Protein AF-A0A0J6T9I8-F1 (afdb_monomer_lite)

Radius of gyration: 12.93 Å; chains: 1; bounding box: 25×37×28 Å

Foldseek 3Di:
DDWDDDDPPDTDDLVVVLPAWEFEAWDWDQDPPDRFTWIWGATPVRDIDIGAGWPDDDVQQQWTAHPVRDIHGYNDDNPNRVCVPPDD

Organism: NCBI:txid1187852

pLDDT: mean 74.46, std 10.62, range [49.97, 88.25]

Sequence (88 aa):
MTMLTRYGSQAFDLADLASRPLIDDWELVPEHRGDGMVLRGVDEQGRTRETGTVQGLDAEAGWAWTCTSKLIRLGTPLSHDPTAGVTL

Structure (mmCIF, N/CA/C/O backbone):
data_AF-A0A0J6T9I8-F1
#
_entry.id   AF-A0A0J6T9I8-F1
#
loop_
_atom_site.group_PDB
_atom_site.id
_atom_site.type_symbol
_atom_site.label_atom_id
_atom_site.label_alt_id
_atom_site.label_comp_id
_atom_site.label_asym_id
_atom_site.label_entity_id
_atom_site.label_seq_id
_atom_site.pdbx_PDB_ins_code
_atom_site.C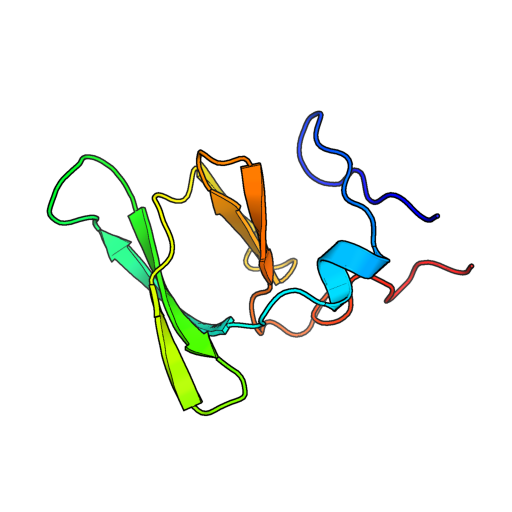artn_x
_atom_site.Cartn_y
_atom_site.Cartn_z
_atom_site.occupancy
_atom_site.B_iso_or_equiv
_atom_site.auth_seq_id
_atom_site.auth_comp_id
_atom_site.auth_asym_id
_atom_site.auth_atom_id
_atom_site.pdbx_PDB_model_num
ATOM 1 N N . MET A 1 1 ? 15.348 -13.961 -7.756 1.00 59.75 1 MET A N 1
ATOM 2 C CA . MET A 1 1 ? 15.129 -12.604 -7.222 1.00 59.75 1 MET A CA 1
ATOM 3 C C . MET A 1 1 ? 14.466 -11.822 -8.330 1.00 59.75 1 MET A C 1
ATOM 5 O O . MET A 1 1 ? 15.099 -11.616 -9.360 1.00 59.75 1 MET A O 1
ATOM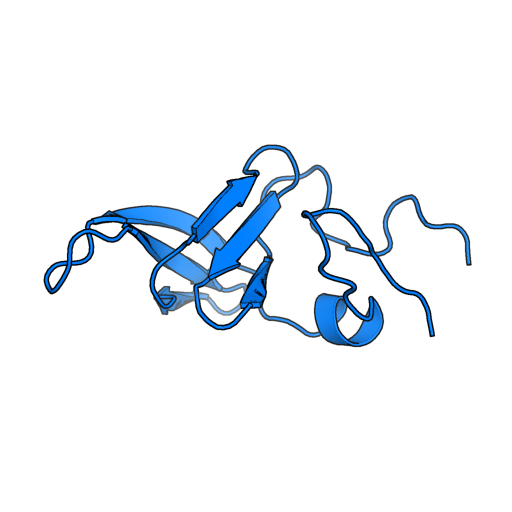 9 N N . THR A 1 2 ? 13.178 -11.531 -8.179 1.00 73.81 2 THR A N 1
ATOM 10 C CA . THR A 1 2 ? 12.352 -10.957 -9.248 1.00 73.81 2 THR A CA 1
ATOM 11 C C . THR A 1 2 ? 12.016 -9.530 -8.855 1.00 73.81 2 THR A C 1
ATOM 13 O O . THR A 1 2 ? 11.526 -9.297 -7.753 1.00 73.81 2 THR A O 1
ATOM 16 N N . MET A 1 3 ? 12.341 -8.586 -9.734 1.00 72.75 3 MET A N 1
ATOM 17 C CA . MET A 1 3 ? 12.208 -7.156 -9.477 1.00 72.75 3 MET A CA 1
ATOM 18 C C . MET A 1 3 ? 11.010 -6.590 -10.225 1.00 72.75 3 MET A C 1
ATOM 20 O O . MET A 1 3 ? 10.840 -6.864 -11.412 1.00 72.75 3 MET A O 1
ATOM 24 N N . LEU A 1 4 ? 10.225 -5.759 -9.548 1.00 69.38 4 LEU A N 1
ATOM 25 C CA . LEU A 1 4 ? 9.174 -4.960 -10.159 1.00 69.38 4 LEU A CA 1
ATOM 26 C C . LEU A 1 4 ? 9.648 -3.515 -10.309 1.00 69.38 4 LEU A C 1
ATOM 28 O O . LEU A 1 4 ? 9.937 -2.848 -9.315 1.00 69.38 4 LEU A O 1
ATOM 32 N N . THR A 1 5 ? 9.664 -3.027 -11.548 1.00 68.12 5 THR A N 1
ATOM 33 C CA . THR A 1 5 ? 9.919 -1.618 -11.874 1.00 68.12 5 THR A CA 1
ATOM 34 C C . THR A 1 5 ? 8.633 -1.025 -12.435 1.00 68.12 5 THR A C 1
ATOM 36 O O . THR A 1 5 ? 8.369 -1.129 -13.630 1.00 68.12 5 THR A O 1
ATOM 39 N N . ARG A 1 6 ? 7.790 -0.465 -11.560 1.00 61.28 6 ARG A N 1
ATOM 40 C CA . ARG A 1 6 ? 6.466 0.071 -11.940 1.00 61.28 6 ARG A CA 1
ATOM 41 C C . ARG A 1 6 ? 6.361 1.588 -11.781 1.00 61.28 6 ARG A C 1
ATOM 43 O O . ARG A 1 6 ? 5.716 2.237 -12.595 1.00 61.28 6 ARG A O 1
ATOM 50 N N . TYR A 1 7 ? 7.044 2.154 -10.788 1.00 63.06 7 TYR A N 1
ATOM 51 C CA . TYR A 1 7 ? 7.028 3.584 -10.479 1.00 63.06 7 TYR A CA 1
ATOM 52 C C . TYR A 1 7 ? 8.442 4.152 -10.650 1.00 63.06 7 TYR A C 1
ATOM 54 O O . TYR A 1 7 ? 9.416 3.509 -10.258 1.00 63.06 7 TYR A O 1
ATOM 62 N N . GLY A 1 8 ? 8.552 5.306 -11.319 1.00 53.75 8 GLY A N 1
ATOM 63 C CA . GLY A 1 8 ? 9.795 5.850 -11.882 1.00 53.75 8 GLY A CA 1
ATOM 64 C C . GLY A 1 8 ? 11.047 5.626 -11.026 1.00 53.75 8 GLY A C 1
ATOM 65 O O . GLY A 1 8 ? 11.133 6.092 -9.893 1.00 53.75 8 GLY A O 1
ATOM 66 N N . SER A 1 9 ? 12.021 4.916 -11.602 1.00 56.12 9 SER A N 1
ATOM 67 C CA . SER A 1 9 ? 13.355 4.644 -11.039 1.00 56.12 9 SER A CA 1
ATOM 68 C C . SER A 1 9 ? 13.414 3.782 -9.770 1.00 56.12 9 SER A C 1
ATOM 70 O O . SER A 1 9 ? 14.504 3.606 -9.227 1.00 56.12 9 SER A O 1
ATOM 72 N N . GLN A 1 10 ? 12.299 3.217 -9.299 1.00 63.97 10 GLN A N 1
ATOM 73 C CA . GLN A 1 10 ? 12.284 2.335 -8.130 1.00 63.97 10 GLN A CA 1
ATOM 74 C C . GLN A 1 10 ? 12.091 0.877 -8.554 1.00 63.97 10 GLN A C 1
ATOM 76 O O . GLN A 1 10 ? 11.120 0.531 -9.227 1.00 63.97 10 GLN A O 1
ATOM 81 N N . ALA A 1 11 ? 13.045 0.032 -8.160 1.00 72.56 11 ALA A N 1
ATOM 82 C CA . ALA A 1 11 ? 12.979 -1.415 -8.307 1.00 72.56 11 ALA A CA 1
ATOM 83 C C . ALA A 1 11 ? 12.672 -2.035 -6.941 1.00 72.56 11 ALA A C 1
ATOM 85 O O . ALA A 1 11 ? 13.369 -1.759 -5.962 1.00 72.56 11 ALA A O 1
ATOM 86 N N . PHE A 1 12 ? 11.635 -2.863 -6.881 1.00 74.12 12 PHE A N 1
ATOM 87 C CA . PHE A 1 12 ? 11.221 -3.547 -5.660 1.00 74.12 12 PHE A CA 1
ATOM 88 C C . PHE A 1 12 ? 11.413 -5.045 -5.807 1.00 74.12 12 PHE A C 1
ATOM 90 O O . PHE A 1 12 ? 10.998 -5.625 -6.810 1.00 74.12 12 PHE A O 1
ATOM 97 N N . ASP A 1 13 ? 11.996 -5.675 -4.791 1.00 77.94 13 ASP A N 1
ATOM 98 C CA . ASP A 1 13 ? 12.008 -7.128 -4.711 1.00 77.94 13 ASP A CA 1
ATOM 99 C C . ASP A 1 13 ? 10.582 -7.634 -4.453 1.00 77.94 13 ASP A C 1
ATOM 101 O O . ASP A 1 13 ? 9.917 -7.204 -3.508 1.00 77.94 13 ASP A O 1
ATOM 105 N N . LEU A 1 14 ? 10.099 -8.530 -5.315 1.00 74.38 14 LEU A N 1
ATOM 106 C CA . LEU A 1 14 ? 8.736 -9.052 -5.228 1.00 74.38 14 LEU A CA 1
ATOM 107 C C . LEU A 1 14 ? 8.492 -9.861 -3.947 1.00 74.38 14 LEU A C 1
ATOM 109 O O . LEU A 1 14 ? 7.373 -9.843 -3.437 1.00 74.38 14 LEU A O 1
ATOM 113 N N . ALA A 1 15 ? 9.509 -10.542 -3.407 1.00 76.38 15 ALA A N 1
ATOM 114 C CA . ALA A 1 15 ? 9.362 -11.314 -2.176 1.00 76.38 15 ALA A CA 1
ATOM 115 C C . ALA A 1 15 ? 9.272 -10.395 -0.946 1.00 76.38 15 ALA A C 1
ATOM 117 O O . ALA A 1 15 ? 8.403 -10.602 -0.097 1.00 76.38 15 ALA A O 1
ATOM 118 N N . ASP A 1 16 ? 10.092 -9.339 -0.882 1.00 78.25 16 ASP A N 1
ATOM 119 C CA . ASP A 1 16 ? 9.942 -8.268 0.113 1.00 78.25 16 ASP A CA 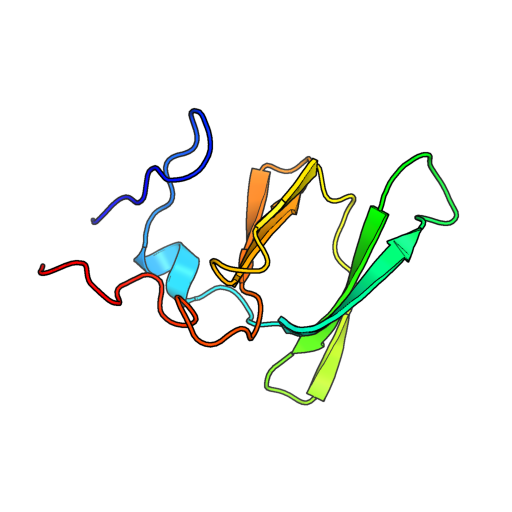1
ATOM 120 C C . ASP A 1 16 ? 8.549 -7.648 0.011 1.00 78.25 16 ASP A C 1
ATOM 122 O O . ASP A 1 16 ? 7.851 -7.532 1.017 1.00 78.25 16 ASP A O 1
ATOM 126 N N . LEU A 1 17 ? 8.101 -7.329 -1.207 1.00 74.88 17 LEU A N 1
ATOM 127 C CA . LEU A 1 17 ? 6.819 -6.675 -1.431 1.00 74.88 17 LEU A CA 1
ATOM 128 C C . LEU A 1 17 ? 5.631 -7.542 -0.997 1.00 74.88 17 LEU A C 1
ATOM 130 O O . LEU A 1 17 ? 4.728 -7.040 -0.330 1.00 74.88 17 LEU A O 1
ATOM 134 N N . ALA A 1 18 ? 5.654 -8.839 -1.311 1.00 74.25 18 ALA A N 1
ATOM 135 C CA . ALA A 1 18 ? 4.629 -9.795 -0.892 1.00 74.25 18 ALA A CA 1
ATOM 136 C C . ALA A 1 18 ? 4.554 -9.949 0.638 1.00 74.25 18 ALA A C 1
ATOM 138 O O . ALA A 1 18 ? 3.481 -10.211 1.179 1.00 74.25 18 ALA A O 1
ATOM 139 N N . SER A 1 19 ? 5.669 -9.742 1.344 1.00 75.69 19 SER A N 1
ATOM 140 C CA . SER A 1 19 ? 5.716 -9.784 2.811 1.00 75.69 19 SER A CA 1
ATOM 141 C C . SER A 1 19 ? 5.204 -8.505 3.487 1.00 75.69 19 SER A C 1
ATOM 143 O O . SER A 1 19 ? 5.003 -8.485 4.705 1.00 75.69 19 SER A O 1
ATOM 145 N N . ARG A 1 20 ? 4.984 -7.423 2.725 1.00 76.25 20 ARG A N 1
ATOM 146 C CA . ARG A 1 20 ? 4.519 -6.154 3.291 1.00 76.25 20 ARG A CA 1
ATOM 147 C C . ARG A 1 20 ? 3.045 -6.225 3.683 1.00 76.25 20 ARG A C 1
ATOM 149 O O . ARG A 1 20 ? 2.252 -6.824 2.950 1.00 76.25 20 ARG A O 1
ATOM 156 N N . PRO A 1 21 ? 2.670 -5.562 4.793 1.00 73.12 21 PRO A N 1
ATOM 157 C CA . PRO A 1 21 ? 1.289 -5.511 5.246 1.00 73.12 21 PRO A CA 1
ATOM 158 C C . PRO A 1 21 ? 0.395 -4.856 4.191 1.00 73.12 21 PRO A C 1
ATOM 160 O O . PRO A 1 21 ? 0.712 -3.778 3.680 1.00 73.12 21 PRO A O 1
ATOM 163 N N . LEU A 1 22 ? -0.713 -5.528 3.888 1.00 81.44 22 LEU A N 1
ATOM 164 C CA . LEU A 1 22 ? -1.805 -5.024 3.066 1.00 81.44 22 LEU A CA 1
ATOM 165 C C . LEU A 1 22 ? -2.709 -4.124 3.913 1.00 81.44 22 LEU A C 1
ATOM 167 O O . LEU A 1 22 ? -3.007 -4.456 5.062 1.00 81.44 22 LEU A O 1
ATOM 171 N N . ILE A 1 23 ? -3.129 -2.994 3.345 1.00 84.31 23 ILE A N 1
ATOM 172 C CA . ILE A 1 23 ? -4.161 -2.127 3.915 1.00 84.31 23 ILE A CA 1
ATOM 173 C C . ILE A 1 23 ? -5.415 -2.292 3.056 1.00 84.31 23 ILE A C 1
ATOM 175 O O . ILE A 1 23 ? -5.425 -1.877 1.897 1.00 84.31 23 ILE A O 1
ATOM 179 N N . ASP A 1 24 ? -6.431 -2.951 3.604 1.00 79.50 24 ASP A N 1
ATOM 180 C CA . ASP A 1 24 ? -7.601 -3.411 2.849 1.00 79.50 24 ASP A CA 1
ATOM 181 C C . ASP A 1 24 ? -8.641 -2.293 2.697 1.00 79.50 24 ASP A C 1
ATOM 183 O O . ASP A 1 24 ? -8.964 -1.860 1.593 1.00 79.50 24 ASP A O 1
ATOM 187 N N . ASP A 1 25 ? -9.057 -1.733 3.830 1.00 82.56 25 ASP A N 1
ATOM 188 C CA . ASP A 1 25 ? -9.940 -0.573 3.910 1.00 82.56 25 ASP A CA 1
ATOM 189 C C . ASP A 1 25 ? -9.088 0.659 4.216 1.00 82.56 25 ASP A C 1
ATOM 191 O O . ASP A 1 25 ? -8.439 0.703 5.264 1.00 82.56 25 ASP A O 1
ATOM 195 N N . TRP A 1 26 ? -9.004 1.617 3.293 1.00 86.12 26 TRP A N 1
ATOM 196 C CA . TRP A 1 26 ? -8.151 2.793 3.447 1.00 86.12 26 TRP A CA 1
ATOM 197 C C . TRP A 1 26 ? -8.798 4.071 2.925 1.00 86.12 26 TRP A C 1
ATOM 199 O O . TRP A 1 26 ? -9.579 4.080 1.976 1.00 86.12 26 TRP A O 1
ATOM 209 N N . GLU A 1 27 ? -8.378 5.180 3.521 1.00 86.50 27 GLU A N 1
ATOM 210 C CA . GLU A 1 27 ? -8.693 6.542 3.126 1.00 86.50 27 GLU A CA 1
ATOM 211 C C . GLU A 1 27 ? -7.410 7.386 3.070 1.00 86.50 27 GLU A C 1
ATOM 213 O O . GLU A 1 27 ? -6.450 7.187 3.824 1.00 86.50 27 GLU A O 1
ATOM 218 N N . LEU A 1 28 ? -7.387 8.341 2.142 1.00 84.81 28 LEU A N 1
ATOM 219 C CA . LEU A 1 28 ? -6.380 9.396 2.122 1.00 84.81 28 LEU A CA 1
ATOM 220 C C . LEU A 1 28 ? -6.821 10.506 3.068 1.00 84.81 28 LEU A C 1
ATOM 222 O O . LEU A 1 28 ? -7.888 11.093 2.885 1.00 84.81 28 LEU A O 1
ATOM 226 N N . VAL A 1 29 ? -5.976 10.818 4.043 1.00 87.00 29 VAL A N 1
ATOM 227 C CA . VAL A 1 29 ? -6.262 11.826 5.064 1.00 87.00 29 VAL A CA 1
ATOM 228 C C . VAL A 1 29 ? -5.203 12.927 4.996 1.00 87.00 29 VAL A C 1
ATOM 230 O O . VAL A 1 29 ? -4.016 12.612 4.883 1.00 87.00 29 VAL A O 1
ATOM 233 N N . PRO A 1 30 ? -5.580 14.216 5.081 1.00 82.94 30 PRO A N 1
ATOM 234 C CA . PRO A 1 30 ? -4.606 15.295 5.177 1.00 82.94 30 PRO A CA 1
ATOM 235 C C . PRO A 1 30 ? -3.763 15.167 6.452 1.00 82.94 30 PRO A C 1
ATOM 237 O O . PRO A 1 30 ? -4.277 14.980 7.563 1.00 82.94 30 PRO A O 1
ATOM 240 N N . GLU A 1 31 ? -2.449 15.288 6.289 1.00 81.12 31 GLU A N 1
ATOM 241 C CA . GLU A 1 31 ? -1.490 15.237 7.383 1.00 81.12 31 GLU A CA 1
ATOM 242 C C . GLU A 1 31 ? -1.657 16.477 8.268 1.00 81.12 31 GLU A C 1
ATOM 244 O O . GLU A 1 31 ? -1.405 17.605 7.861 1.00 81.12 31 GLU A O 1
ATOM 249 N N . HIS A 1 32 ? -2.049 16.289 9.528 1.00 67.19 32 HIS A N 1
ATOM 250 C CA . HIS A 1 32 ? -2.325 17.414 10.433 1.00 67.19 32 HIS A CA 1
ATOM 251 C C . HIS A 1 32 ? -1.077 18.240 10.813 1.00 67.19 32 HIS A C 1
ATOM 253 O O . HIS A 1 32 ? -1.202 19.264 11.485 1.00 67.19 32 HIS A O 1
ATOM 259 N N . ARG A 1 33 ? 0.132 17.795 10.436 1.00 67.38 33 ARG A N 1
ATOM 260 C CA . ARG A 1 33 ? 1.417 18.436 10.772 1.00 67.38 33 ARG A CA 1
ATOM 261 C C . ARG A 1 33 ? 2.231 18.917 9.560 1.00 67.38 33 ARG A C 1
ATOM 263 O O . ARG A 1 33 ? 3.328 19.428 9.774 1.00 67.38 33 ARG A O 1
ATOM 270 N N . GLY A 1 34 ? 1.729 18.792 8.331 1.00 67.06 34 GLY A N 1
ATOM 271 C CA . GLY A 1 34 ? 2.448 19.206 7.120 1.00 67.06 34 GLY A CA 1
ATOM 272 C C . GLY A 1 34 ? 1.550 19.279 5.884 1.00 67.06 34 GLY A C 1
ATOM 273 O O . GLY A 1 34 ? 0.395 18.878 5.937 1.00 67.06 34 GLY A O 1
ATOM 274 N N . ASP A 1 35 ? 2.082 19.759 4.757 1.00 72.69 35 ASP A N 1
ATOM 275 C CA . ASP A 1 35 ? 1.352 19.883 3.477 1.00 72.69 35 ASP A CA 1
ATOM 276 C C . ASP A 1 35 ? 1.199 18.533 2.734 1.00 72.69 35 ASP A C 1
ATOM 278 O O . ASP A 1 35 ? 1.268 18.453 1.507 1.00 72.69 35 ASP A O 1
ATOM 282 N N . GLY A 1 36 ? 1.054 17.443 3.486 1.00 79.56 3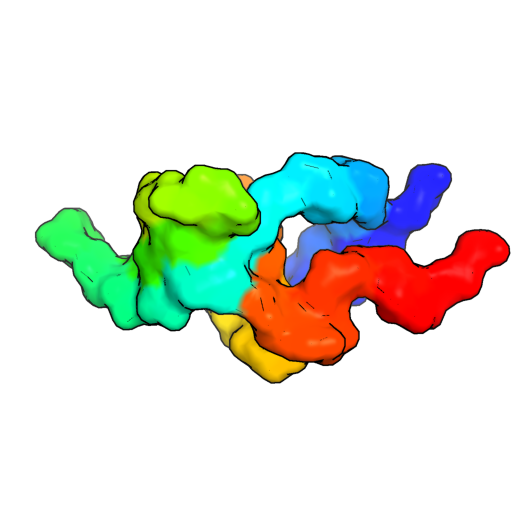6 GLY A N 1
ATOM 283 C CA . GLY A 1 36 ? 1.076 16.071 2.998 1.00 79.56 36 GLY A CA 1
ATOM 284 C C . GLY A 1 36 ? -0.269 15.356 3.102 1.00 79.56 36 GLY A C 1
ATOM 285 O O . GLY A 1 36 ? -1.179 15.790 3.803 1.00 79.56 36 GLY A O 1
ATOM 286 N N . MET A 1 37 ? -0.380 14.210 2.433 1.00 86.44 37 MET A N 1
ATOM 287 C CA . MET A 1 37 ? -1.458 13.243 2.657 1.00 86.44 37 MET A CA 1
ATOM 288 C C . MET A 1 37 ? -0.868 11.981 3.279 1.00 86.44 37 MET A C 1
ATOM 290 O O . MET A 1 37 ? 0.214 11.552 2.884 1.00 86.44 37 MET A O 1
ATOM 294 N N . VAL A 1 38 ? -1.573 11.362 4.217 1.00 88.12 38 VAL A N 1
ATOM 295 C CA . VAL A 1 38 ? -1.242 10.042 4.767 1.00 88.12 38 VAL A CA 1
ATOM 296 C C . VAL A 1 38 ? -2.305 9.036 4.354 1.00 88.12 38 VAL A C 1
ATOM 298 O O . VAL A 1 38 ? -3.461 9.396 4.130 1.00 88.12 38 VAL A O 1
ATOM 301 N N . LEU A 1 39 ? -1.923 7.765 4.255 1.00 87.38 39 LEU A N 1
ATOM 302 C CA . LEU A 1 39 ? -2.893 6.685 4.161 1.00 87.38 39 LEU A CA 1
ATOM 303 C C . LEU A 1 39 ? -3.228 6.216 5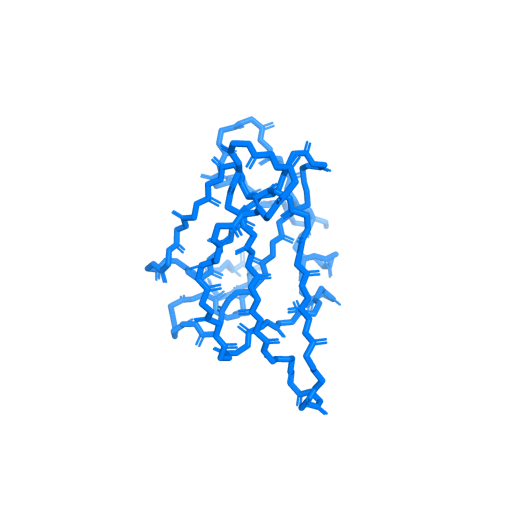.558 1.00 87.38 39 LEU A C 1
ATOM 305 O O . LEU A 1 39 ? -2.346 5.808 6.318 1.00 87.38 39 LEU A O 1
ATOM 309 N N . ARG A 1 40 ? -4.516 6.243 5.865 1.00 88.25 40 ARG A N 1
ATOM 310 C CA . ARG A 1 40 ? -5.059 5.632 7.061 1.00 88.25 40 ARG A CA 1
ATOM 311 C C . ARG A 1 40 ? -5.965 4.500 6.637 1.00 88.25 40 ARG A C 1
ATOM 313 O O . ARG A 1 40 ? -6.779 4.666 5.744 1.00 88.25 40 ARG A O 1
ATOM 320 N N . GLY A 1 41 ? -5.827 3.351 7.270 1.00 87.88 41 GLY A N 1
ATOM 321 C CA . GLY A 1 41 ? -6.669 2.220 6.942 1.00 87.88 41 GLY A CA 1
ATOM 322 C C . GLY A 1 41 ? -6.540 1.081 7.924 1.00 87.88 41 GLY A C 1
ATOM 323 O O . GLY A 1 41 ? -5.951 1.234 8.993 1.00 87.88 41 GLY A O 1
ATOM 324 N N . VAL A 1 42 ? -7.102 -0.061 7.567 1.00 85.19 42 VAL A N 1
ATOM 325 C CA . VAL A 1 42 ? -7.139 -1.265 8.387 1.00 85.19 42 VAL A CA 1
ATOM 326 C C . VAL A 1 42 ? -6.359 -2.366 7.679 1.00 85.19 42 VAL A C 1
ATOM 328 O O . VAL A 1 42 ? -6.548 -2.605 6.488 1.00 85.19 42 VAL A O 1
ATOM 331 N N . ASP A 1 43 ? -5.439 -3.007 8.402 1.00 84.62 43 ASP A N 1
ATOM 332 C CA . ASP A 1 43 ? -4.724 -4.175 7.885 1.00 84.62 43 ASP A CA 1
ATOM 333 C C . ASP A 1 43 ? -5.582 -5.449 7.942 1.00 84.62 43 ASP A C 1
ATOM 335 O O . ASP A 1 43 ? -6.628 -5.488 8.587 1.00 84.62 43 ASP A O 1
ATOM 339 N N . GLU A 1 44 ? -5.112 -6.529 7.316 1.00 77.56 44 GLU A N 1
ATOM 340 C CA . GLU A 1 44 ? -5.794 -7.839 7.307 1.00 77.56 44 GLU A CA 1
ATOM 341 C C . GLU A 1 44 ? -6.062 -8.415 8.715 1.00 77.56 44 GLU A C 1
ATOM 343 O O . GLU A 1 44 ? -6.852 -9.342 8.876 1.00 77.56 44 GLU A O 1
ATOM 348 N N . GLN A 1 45 ? -5.408 -7.886 9.756 1.00 81.88 45 GLN A N 1
ATOM 349 C CA . GLN A 1 45 ? -5.610 -8.284 11.153 1.00 81.88 45 GLN A CA 1
ATOM 350 C C . GLN A 1 45 ? -6.598 -7.366 11.890 1.00 81.88 45 GLN A C 1
ATOM 352 O O . GLN A 1 45 ? -6.728 -7.463 13.112 1.00 81.88 45 GLN A O 1
ATOM 357 N N . GLY A 1 46 ? -7.274 -6.459 11.184 1.00 81.94 46 GLY A N 1
ATOM 358 C CA . GLY A 1 46 ? -8.222 -5.516 11.771 1.00 81.94 46 GLY A CA 1
ATOM 359 C C . GLY A 1 46 ? -7.558 -4.360 12.522 1.00 81.94 46 GLY A C 1
ATOM 360 O O . GLY A 1 46 ? -8.227 -3.665 13.285 1.00 81.94 46 GLY A O 1
ATOM 361 N N . ARG A 1 47 ? -6.245 -4.140 12.363 1.00 85.75 47 ARG A N 1
ATOM 362 C CA . ARG A 1 47 ? -5.540 -3.066 13.076 1.00 85.75 47 ARG A CA 1
ATOM 363 C C . ARG A 1 47 ? -5.473 -1.819 12.223 1.00 85.75 47 ARG A C 1
ATOM 365 O O . ARG A 1 47 ? -5.056 -1.868 11.068 1.00 85.75 47 ARG A O 1
ATOM 372 N N . THR A 1 48 ? -5.778 -0.681 12.836 1.00 87.00 48 THR A N 1
ATOM 373 C CA . THR A 1 48 ? -5.585 0.612 12.189 1.00 87.00 48 THR A CA 1
ATOM 374 C C . THR A 1 48 ? -4.101 0.864 11.936 1.00 87.00 48 THR A C 1
ATOM 376 O O . THR A 1 48 ? -3.266 0.779 12.842 1.00 87.00 48 THR A O 1
ATOM 379 N N . ARG A 1 49 ? -3.781 1.190 10.690 1.00 84.94 49 ARG A N 1
ATOM 380 C CA . ARG A 1 49 ? -2.469 1.598 10.210 1.00 84.94 49 ARG A CA 1
ATOM 381 C C . ARG A 1 49 ? -2.561 3.017 9.685 1.00 84.94 49 ARG A C 1
ATOM 383 O O . ARG A 1 49 ? -3.514 3.376 9.005 1.00 84.94 49 ARG A O 1
ATOM 390 N N . GLU A 1 50 ? -1.545 3.797 10.004 1.00 86.56 50 GLU A N 1
ATOM 391 C CA . GLU A 1 50 ? -1.307 5.099 9.404 1.00 86.56 50 GLU A CA 1
ATOM 392 C C . GLU A 1 50 ? 0.097 5.079 8.811 1.00 86.56 50 GLU A C 1
ATOM 394 O O . GLU A 1 50 ? 1.038 4.552 9.418 1.00 86.56 50 GLU A O 1
ATOM 399 N N . THR A 1 51 ? 0.227 5.578 7.591 1.00 82.50 51 THR A N 1
ATOM 400 C CA . THR A 1 51 ? 1.500 5.629 6.879 1.00 82.50 51 THR A CA 1
ATOM 401 C C . THR A 1 51 ? 2.165 6.984 7.074 1.00 82.50 51 THR A C 1
ATOM 403 O O . THR A 1 51 ? 1.531 7.957 7.465 1.00 82.50 51 THR A O 1
ATOM 406 N N . GLY A 1 52 ? 3.452 7.080 6.732 1.00 82.31 52 GLY A N 1
ATOM 407 C CA . GLY A 1 52 ? 4.058 8.394 6.504 1.00 82.31 52 GLY A CA 1
ATOM 408 C C . GLY A 1 52 ? 3.457 9.090 5.278 1.00 82.31 52 GLY A C 1
ATOM 409 O O . GLY A 1 52 ? 2.669 8.488 4.539 1.00 82.31 52 GLY A O 1
ATOM 410 N N . THR A 1 53 ? 3.885 10.331 5.039 1.00 86.50 53 THR A N 1
ATOM 411 C CA . THR A 1 53 ? 3.433 11.155 3.915 1.00 86.50 53 THR A CA 1
ATOM 412 C C . THR A 1 53 ? 3.579 10.421 2.580 1.00 86.50 53 THR A C 1
ATOM 414 O O . THR A 1 53 ? 4.672 9.990 2.187 1.00 86.50 53 THR A O 1
ATOM 417 N N . VAL A 1 54 ? 2.455 10.282 1.889 1.00 85.75 54 VAL A N 1
ATOM 418 C CA . VAL A 1 54 ? 2.311 9.672 0.572 1.00 85.75 54 VAL A CA 1
ATOM 419 C C . VAL A 1 54 ? 2.802 10.658 -0.479 1.00 85.75 54 VAL A C 1
ATOM 421 O O . VAL A 1 54 ? 2.412 11.821 -0.496 1.00 85.75 54 VAL A O 1
ATOM 424 N N . GLN A 1 55 ? 3.680 10.182 -1.353 1.00 81.62 55 GLN A N 1
ATOM 425 C CA . GLN A 1 55 ? 4.205 10.921 -2.501 1.00 81.62 55 GLN A CA 1
ATOM 426 C C . GLN A 1 55 ? 3.431 10.605 -3.782 1.00 81.62 55 GLN A C 1
ATOM 428 O O . GLN A 1 55 ? 3.445 11.392 -4.725 1.00 81.62 55 GLN A O 1
ATOM 433 N N . GLY A 1 56 ? 2.723 9.478 -3.806 1.00 79.12 56 GLY A N 1
ATOM 434 C CA . GLY A 1 56 ? 1.694 9.225 -4.796 1.00 79.12 56 GLY A CA 1
ATOM 435 C C . GLY A 1 56 ? 0.961 7.912 -4.571 1.00 79.12 56 GLY A C 1
ATOM 436 O O . GLY A 1 56 ? 1.344 7.077 -3.745 1.00 79.12 56 GLY A O 1
ATOM 437 N N . LEU A 1 57 ? -0.146 7.798 -5.292 1.00 81.25 57 LEU A N 1
ATOM 438 C CA . LEU A 1 57 ? -1.162 6.772 -5.151 1.00 81.25 57 LEU A CA 1
ATOM 439 C C . LEU A 1 57 ? -1.570 6.297 -6.547 1.00 81.25 57 LEU A C 1
ATOM 441 O O . LEU A 1 57 ? -1.876 7.106 -7.418 1.00 81.25 57 LEU A O 1
ATOM 445 N N . ASP A 1 58 ? -1.629 4.985 -6.712 1.00 80.31 58 ASP A N 1
ATOM 446 C CA . ASP A 1 58 ? -2.182 4.280 -7.859 1.00 80.31 58 ASP A CA 1
ATOM 447 C C . ASP A 1 58 ? -3.239 3.299 -7.330 1.00 80.31 58 ASP A C 1
ATOM 449 O O . ASP A 1 58 ? -2.981 2.119 -7.086 1.00 80.31 58 ASP A O 1
ATOM 453 N N . ALA A 1 59 ? -4.431 3.833 -7.053 1.00 76.19 59 ALA A N 1
ATOM 454 C CA . ALA A 1 59 ? -5.527 3.071 -6.458 1.00 76.19 59 ALA A CA 1
ATOM 455 C C . ALA A 1 59 ? -6.073 1.989 -7.404 1.00 76.19 59 ALA A C 1
ATOM 457 O O . ALA A 1 59 ? -6.557 0.960 -6.934 1.00 76.19 59 ALA A O 1
ATOM 458 N N . GLU A 1 60 ? -5.968 2.194 -8.721 1.00 74.19 60 GLU A N 1
ATOM 459 C CA . GLU A 1 60 ? -6.363 1.197 -9.720 1.00 74.19 60 GLU A CA 1
ATOM 460 C C . GLU A 1 60 ? -5.436 -0.017 -9.679 1.00 74.19 60 GLU A C 1
ATOM 462 O O . GLU A 1 60 ? -5.898 -1.156 -9.725 1.00 74.19 60 GLU A O 1
ATOM 467 N N . ALA A 1 61 ? -4.130 0.214 -9.536 1.00 69.81 61 ALA A N 1
ATOM 468 C CA . ALA A 1 61 ? -3.169 -0.861 -9.361 1.00 69.81 61 ALA A CA 1
ATOM 469 C C . ALA A 1 61 ? -3.099 -1.399 -7.923 1.00 69.81 61 ALA A C 1
ATOM 471 O O . ALA A 1 61 ? -2.523 -2.463 -7.724 1.00 69.81 61 ALA A O 1
ATOM 472 N N . GLY A 1 62 ? -3.654 -0.695 -6.935 1.00 79.56 62 GLY A N 1
ATOM 473 C CA . GLY A 1 62 ? -3.615 -1.093 -5.527 1.00 79.56 62 GLY A CA 1
ATOM 474 C C . GLY A 1 62 ? -2.298 -0.761 -4.822 1.00 79.56 62 GLY A C 1
ATOM 475 O O . GLY A 1 62 ? -1.842 -1.526 -3.973 1.00 79.56 62 GLY A O 1
ATOM 476 N N . TRP A 1 63 ? -1.675 0.377 -5.150 1.00 81.75 63 TRP A N 1
ATOM 477 C CA . TRP A 1 63 ? -0.384 0.773 -4.578 1.00 81.75 63 TRP A CA 1
ATOM 478 C C . TRP A 1 63 ? -0.324 2.235 -4.159 1.00 81.75 63 TRP A C 1
ATOM 480 O O . TRP A 1 63 ? -0.901 3.112 -4.793 1.00 81.75 63 TRP A O 1
ATOM 490 N N . ALA A 1 64 ? 0.482 2.516 -3.141 1.00 83.31 64 ALA A N 1
ATOM 491 C CA . ALA A 1 64 ? 0.937 3.865 -2.819 1.00 83.31 64 ALA A CA 1
ATOM 492 C C . ALA A 1 64 ? 2.403 3.860 -2.398 1.00 83.31 64 ALA A C 1
ATOM 494 O O . ALA A 1 64 ? 2.919 2.840 -1.943 1.00 83.31 64 ALA A O 1
ATOM 495 N N . TRP A 1 65 ? 3.084 4.999 -2.508 1.00 81.94 65 TRP A N 1
ATOM 496 C CA . TRP A 1 65 ? 4.464 5.145 -2.044 1.00 81.94 65 TRP A CA 1
ATOM 497 C C . TRP A 1 65 ? 4.639 6.384 -1.173 1.00 81.94 65 TRP A C 1
ATOM 499 O O . TRP A 1 65 ? 3.995 7.411 -1.371 1.00 81.94 65 TRP A O 1
ATOM 509 N N . THR A 1 66 ? 5.540 6.286 -0.198 1.00 81.62 66 THR A N 1
ATOM 510 C CA . THR A 1 66 ? 5.851 7.371 0.752 1.00 81.62 66 THR A CA 1
ATOM 511 C C . THR A 1 66 ? 7.210 8.012 0.475 1.00 81.62 66 THR A C 1
ATOM 513 O O . THR A 1 66 ? 8.032 7.438 -0.242 1.00 81.62 66 THR A O 1
ATOM 516 N N . CYS A 1 67 ? 7.502 9.154 1.113 1.00 70.62 67 CYS A N 1
ATOM 517 C CA . CYS A 1 67 ? 8.810 9.836 1.040 1.00 70.62 67 CYS A CA 1
ATOM 518 C C . CYS A 1 67 ? 10.002 8.920 1.366 1.00 70.62 67 CYS A C 1
ATOM 520 O O . CYS A 1 67 ? 11.101 9.108 0.855 1.00 70.62 67 CYS A O 1
ATOM 522 N N . THR A 1 68 ? 9.788 7.898 2.200 1.00 68.06 68 THR A N 1
ATOM 523 C CA . THR A 1 68 ? 10.821 6.906 2.550 1.00 68.06 68 THR A CA 1
ATOM 524 C C . THR A 1 68 ? 11.005 5.810 1.494 1.00 68.06 68 THR A C 1
ATOM 526 O O . THR A 1 68 ? 11.646 4.799 1.764 1.00 68.06 68 THR A O 1
ATOM 529 N N . SER A 1 69 ? 10.440 5.989 0.293 1.00 62.84 69 SER A N 1
ATOM 530 C CA . SER A 1 69 ? 10.434 5.015 -0.812 1.00 62.84 69 SER A CA 1
ATOM 531 C C . SER A 1 69 ? 9.782 3.675 -0.460 1.00 62.84 69 SER A C 1
ATOM 533 O O . SER A 1 69 ? 9.993 2.661 -1.124 1.00 62.84 69 SER A O 1
ATOM 535 N N . LYS A 1 70 ? 8.972 3.634 0.604 1.00 75.25 70 LYS A N 1
ATOM 536 C CA . LYS A 1 70 ? 8.248 2.422 0.974 1.00 75.25 70 LYS A CA 1
ATOM 537 C C . LYS A 1 70 ? 6.957 2.342 0.168 1.00 75.25 70 LYS A C 1
ATOM 539 O O . LYS A 1 70 ? 6.068 3.164 0.382 1.00 75.25 70 LYS A O 1
ATOM 544 N N . LEU A 1 71 ? 6.887 1.355 -0.727 1.00 79.56 71 LEU A N 1
ATOM 545 C CA . LEU A 1 71 ? 5.652 0.920 -1.372 1.00 79.56 71 LEU A CA 1
ATOM 546 C C . LEU A 1 71 ? 4.722 0.259 -0.342 1.00 79.56 71 LEU A C 1
ATOM 548 O O . LEU A 1 71 ? 5.182 -0.517 0.506 1.00 79.56 71 LEU A O 1
ATOM 552 N N . ILE A 1 72 ? 3.441 0.596 -0.426 1.00 81.38 72 ILE A N 1
ATOM 553 C CA . ILE A 1 72 ? 2.335 0.150 0.421 1.00 81.38 72 ILE A CA 1
ATOM 554 C C . ILE A 1 72 ? 1.337 -0.575 -0.476 1.00 81.38 72 ILE A C 1
ATOM 556 O O . ILE A 1 72 ? 0.993 -0.072 -1.546 1.00 81.38 72 ILE A O 1
ATOM 560 N N . ARG A 1 73 ? 0.883 -1.743 -0.018 1.00 83.69 73 ARG A N 1
ATOM 561 C CA . ARG A 1 73 ? -0.150 -2.554 -0.668 1.00 83.69 73 ARG A CA 1
ATOM 562 C C . ARG A 1 73 ? -1.530 -2.062 -0.256 1.00 83.69 73 ARG A C 1
ATOM 564 O O . ARG A 1 73 ? -1.781 -1.924 0.942 1.00 83.69 73 ARG A O 1
ATOM 571 N N . LEU A 1 74 ? -2.407 -1.847 -1.230 1.00 83.00 74 LEU A N 1
ATOM 572 C CA . LEU A 1 74 ? -3.791 -1.418 -1.040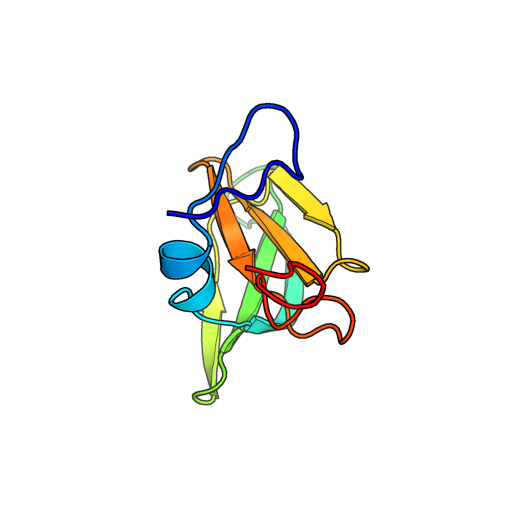 1.00 83.00 74 LEU A CA 1
ATOM 573 C C . LEU A 1 74 ? -4.753 -2.508 -1.532 1.00 83.00 74 LEU A C 1
ATOM 575 O O . LEU A 1 74 ? -4.504 -3.131 -2.561 1.00 83.00 74 LEU A O 1
ATOM 579 N N . GLY A 1 75 ? -5.850 -2.727 -0.806 1.00 68.75 75 GLY A N 1
ATOM 580 C CA . GLY A 1 75 ? -6.821 -3.818 -0.994 1.00 68.75 75 GLY A CA 1
ATOM 581 C C . GLY A 1 75 ? -7.673 -3.813 -2.268 1.00 68.75 75 GLY A C 1
ATOM 582 O O . GLY A 1 75 ? -8.680 -4.513 -2.324 1.00 68.75 75 GLY A O 1
ATOM 583 N N . THR A 1 76 ? -7.330 -3.057 -3.315 1.00 61.09 76 THR A N 1
ATOM 584 C CA . THR A 1 76 ? -8.083 -3.101 -4.581 1.00 61.09 76 THR A CA 1
ATOM 585 C C . THR A 1 76 ? -7.701 -4.311 -5.460 1.00 61.09 76 THR A C 1
ATOM 587 O O . THR A 1 76 ? -6.558 -4.777 -5.455 1.00 61.09 76 THR A O 1
ATOM 590 N N . PRO A 1 77 ? -8.652 -4.860 -6.249 1.00 54.22 77 PRO A N 1
ATOM 591 C CA . PRO A 1 77 ? -8.605 -6.247 -6.735 1.00 54.22 77 PRO A CA 1
ATOM 592 C C . PRO A 1 77 ? -7.599 -6.555 -7.860 1.00 54.22 77 PRO A C 1
ATOM 594 O O . PRO A 1 77 ? -7.430 -7.724 -8.202 1.00 54.22 77 PRO A O 1
ATOM 597 N N . LEU A 1 78 ? -6.919 -5.561 -8.443 1.00 54.50 78 LEU A N 1
ATOM 598 C CA . LEU A 1 78 ? -6.096 -5.753 -9.649 1.00 54.50 78 LEU A CA 1
ATOM 599 C C . LEU A 1 78 ? -4.636 -6.161 -9.383 1.00 54.50 78 LEU A C 1
ATOM 601 O O . LEU A 1 78 ? -4.018 -6.766 -10.259 1.00 54.50 78 LEU A O 1
ATOM 605 N N . SER A 1 79 ? -4.054 -5.874 -8.212 1.00 56.59 79 SER A N 1
ATOM 606 C CA . SER A 1 79 ? -2.697 -6.352 -7.868 1.00 56.59 79 SER A CA 1
ATOM 607 C C . SER A 1 79 ? -2.481 -6.528 -6.361 1.00 56.59 79 SER A C 1
ATOM 609 O O . SER A 1 79 ? -1.436 -6.158 -5.831 1.00 56.59 79 SER A O 1
ATOM 611 N N . HIS A 1 80 ? -3.445 -7.138 -5.661 1.00 58.38 80 HIS A N 1
ATOM 612 C CA . HIS A 1 80 ? -3.233 -7.554 -4.269 1.00 58.38 80 HIS A CA 1
ATOM 613 C C . HIS A 1 80 ? -2.009 -8.476 -4.146 1.00 58.38 80 HIS A C 1
ATOM 615 O O . HIS A 1 80 ? -1.295 -8.418 -3.150 1.00 58.38 80 HIS A O 1
ATOM 621 N N . ASP A 1 81 ? -1.735 -9.288 -5.168 1.00 63.62 81 ASP A N 1
ATOM 622 C CA . ASP A 1 81 ? -0.549 -10.127 -5.270 1.00 63.62 81 ASP A CA 1
ATOM 623 C C . ASP A 1 81 ? 0.470 -9.473 -6.222 1.00 63.62 81 ASP A C 1
ATOM 625 O O . ASP A 1 81 ? 0.202 -9.356 -7.422 1.00 63.62 81 ASP A O 1
ATOM 629 N N . PRO A 1 82 ? 1.647 -9.045 -5.731 1.00 61.69 82 PRO A N 1
ATOM 630 C CA . PRO A 1 82 ? 2.673 -8.438 -6.575 1.00 61.69 82 PRO A CA 1
ATOM 631 C C . PRO A 1 82 ? 3.266 -9.416 -7.606 1.00 61.69 82 PRO A C 1
ATOM 633 O O . PRO A 1 82 ? 3.957 -8.982 -8.526 1.00 61.69 82 PRO A O 1
ATOM 636 N N . THR A 1 83 ? 2.994 -10.719 -7.480 1.00 61.28 83 THR A N 1
ATOM 637 C CA . THR A 1 83 ? 3.375 -11.752 -8.453 1.00 61.28 83 THR A CA 1
ATOM 638 C C . THR A 1 83 ? 2.271 -12.080 -9.463 1.00 61.28 83 THR A C 1
ATOM 640 O O . THR A 1 83 ? 2.538 -12.772 -10.449 1.00 61.28 83 THR A O 1
ATOM 643 N N . ALA A 1 84 ? 1.051 -11.555 -9.294 1.00 58.00 84 ALA A N 1
ATOM 644 C CA . ALA A 1 84 ? -0.032 -11.779 -10.246 1.00 58.00 84 ALA A CA 1
ATOM 645 C C . ALA A 1 84 ? 0.343 -11.235 -11.636 1.00 58.00 84 ALA A C 1
ATOM 647 O O . ALA A 1 84 ? 0.563 -10.040 -11.824 1.00 58.00 84 ALA A O 1
ATOM 648 N N . GLY A 1 85 ? 0.422 -12.132 -12.623 1.00 53.38 85 GLY A N 1
ATOM 649 C CA . GLY A 1 85 ? 0.800 -11.805 -14.003 1.00 53.38 85 GLY A CA 1
ATOM 650 C C . GLY A 1 85 ? 2.306 -11.838 -14.291 1.00 53.38 85 GLY A C 1
ATOM 651 O O . GLY A 1 85 ? 2.696 -11.677 -15.446 1.00 53.38 85 GLY A O 1
ATOM 652 N N . VAL A 1 86 ? 3.150 -12.101 -13.289 1.00 54.22 86 VAL A N 1
ATOM 653 C CA . VAL A 1 86 ? 4.584 -12.353 -13.479 1.00 54.22 86 VAL A CA 1
ATOM 654 C C . VAL A 1 86 ? 4.798 -13.866 -13.536 1.00 54.22 86 VAL A C 1
ATOM 656 O O . VAL A 1 86 ? 4.782 -14.545 -12.513 1.00 54.22 86 VAL A O 1
ATOM 659 N N . THR A 1 87 ? 4.970 -14.424 -14.736 1.00 49.97 87 THR A N 1
ATOM 660 C CA . THR A 1 87 ? 5.403 -15.823 -14.885 1.00 49.97 87 THR A CA 1
ATOM 661 C C . THR A 1 87 ? 6.883 -15.919 -14.508 1.00 49.97 87 THR A C 1
ATOM 663 O O . THR A 1 87 ? 7.712 -15.264 -15.142 1.00 49.97 87 THR A O 1
ATOM 666 N N . LEU A 1 88 ? 7.189 -16.675 -13.447 1.00 51.19 88 LEU A N 1
ATOM 667 C CA . LEU A 1 88 ? 8.552 -16.975 -12.985 1.00 51.19 88 LEU A CA 1
ATOM 668 C C . LEU A 1 88 ? 9.267 -17.968 -13.906 1.00 51.19 88 LEU A C 1
ATOM 670 O O . LEU A 1 88 ? 8.598 -18.914 -14.380 1.00 51.19 88 LEU A O 1
#

Secondary structure (DSSP, 8-state):
--EEE-STT-EEEHHHHHHSPEEEEEEEEE-TTSS-EEEEEEETTS-EEEEEEEEEEETTTTEEEETT--EEEE--TTSSSTTTT---